Protein AF-A0A0Q7KKT7-F1 (afdb_monomer)

Mean predicted aligned error: 18.61 Å

Radius of gyration: 32.11 Å; Cα contacts (8 Å, |Δi|>4): 43; chains: 1; bounding box: 54×54×92 Å

Secondary structure (DSSP, 8-state):
-----HHHHHHHHHHHHHHH-TTTHHHHHHHHHHHHHHHHHHHHHHHHHHHHHHSS---TT---GGGG-HHHHHHHHHHS----SSSHHHHHHH--TT--EEEEEETTEEEEEEGGGS-TT-HHHHHHHHHHHHHHHTSPPPPP-

Foldseek 3Di:
DPPCDPVNVVVVVVVVCVVCDVVCVVVVVVVVVVVVVVVVVVVVVVQVVCCVVVVDNPPPPPPDVVVPDPVVVVVVVVVDDDDPDDPVVVVVVVDDPPFDWDWDDDPVDTDTDTLVPDDPPPVSVVVVVVVVVVVVVPDDDDDDD

Structure (mmCIF, N/CA/C/O backbone):
data_AF-A0A0Q7KKT7-F1
#
_entry.id   AF-A0A0Q7KKT7-F1
#
loop_
_atom_site.group_PDB
_atom_site.id
_atom_site.type_symbol
_atom_site.label_atom_id
_atom_site.label_alt_id
_atom_site.label_comp_id
_atom_site.label_asym_id
_atom_site.label_entity_id
_atom_site.label_seq_id
_atom_site.pdbx_PDB_ins_code
_atom_site.Cartn_x
_atom_site.Cartn_y
_atom_site.Cartn_z
_atom_site.occupancy
_atom_site.B_iso_or_equiv
_atom_site.auth_seq_id
_atom_site.auth_comp_id
_atom_site.auth_asym_id
_atom_site.auth_atom_id
_atom_site.pdbx_PDB_model_num
ATOM 1 N N . MET A 1 1 ? 18.263 -18.821 4.049 1.00 59.34 1 MET A N 1
ATOM 2 C CA . MET A 1 1 ? 18.715 -17.416 4.141 1.00 59.34 1 MET A CA 1
ATOM 3 C C . MET A 1 1 ? 19.071 -16.946 2.741 1.00 59.34 1 MET A C 1
ATOM 5 O O . MET A 1 1 ? 20.057 -17.423 2.195 1.00 59.34 1 MET A O 1
ATOM 9 N N . PHE A 1 2 ? 18.235 -16.117 2.109 1.00 73.25 2 PHE A N 1
ATOM 10 C CA . PHE A 1 2 ? 18.526 -15.583 0.775 1.00 73.25 2 PHE A CA 1
ATOM 11 C C . PHE A 1 2 ? 19.784 -14.715 0.877 1.00 73.25 2 PHE A C 1
ATOM 13 O O . PHE A 1 2 ? 19.774 -13.708 1.576 1.00 73.25 2 PHE A O 1
ATOM 20 N N . GLY A 1 3 ? 20.881 -15.132 0.239 1.00 82.56 3 GLY A N 1
ATOM 21 C CA . GLY A 1 3 ? 22.167 -14.422 0.228 1.00 82.56 3 GLY A CA 1
ATOM 22 C C . GLY A 1 3 ? 22.125 -13.154 -0.625 1.00 82.56 3 GLY A C 1
ATOM 23 O O . GLY A 1 3 ? 22.963 -12.985 -1.509 1.00 82.56 3 GLY A O 1
ATOM 24 N N . LEU A 1 4 ? 21.110 -12.324 -0.400 1.00 87.19 4 LEU A N 1
ATOM 25 C CA . LEU A 1 4 ? 20.727 -11.139 -1.146 1.00 87.19 4 LEU A CA 1
ATOM 26 C C . LEU A 1 4 ? 21.373 -9.923 -0.471 1.00 87.19 4 LEU A C 1
ATOM 28 O O . LEU A 1 4 ? 20.811 -9.303 0.427 1.00 87.19 4 LEU A O 1
ATOM 32 N N . THR A 1 5 ? 22.612 -9.638 -0.850 1.00 92.50 5 THR A N 1
ATOM 33 C CA . THR A 1 5 ? 23.325 -8.442 -0.394 1.00 92.50 5 THR A CA 1
ATOM 34 C C . THR A 1 5 ? 22.902 -7.233 -1.225 1.00 92.50 5 THR A C 1
ATOM 36 O O . THR A 1 5 ? 22.394 -7.383 -2.339 1.00 92.50 5 THR A O 1
ATOM 39 N N . PHE A 1 6 ? 23.122 -6.023 -0.701 1.00 94.06 6 PHE A N 1
ATOM 40 C CA . PHE A 1 6 ? 22.803 -4.778 -1.411 1.00 94.06 6 PHE A CA 1
ATOM 41 C C . PHE A 1 6 ? 23.426 -4.731 -2.817 1.00 94.06 6 PHE A C 1
ATOM 43 O O . PHE A 1 6 ? 22.753 -4.391 -3.784 1.00 94.06 6 PHE A O 1
ATOM 50 N N . GLU A 1 7 ? 24.679 -5.169 -2.943 1.00 94.75 7 GLU A N 1
ATOM 51 C CA . GLU A 1 7 ? 25.379 -5.294 -4.226 1.00 94.75 7 GLU A CA 1
ATOM 52 C C . GLU A 1 7 ? 24.625 -6.186 -5.225 1.00 94.75 7 GLU A C 1
ATOM 54 O O . GLU A 1 7 ? 24.427 -5.807 -6.378 1.00 94.75 7 GLU A O 1
ATOM 59 N N . LYS A 1 8 ? 24.139 -7.352 -4.784 1.00 94.94 8 LYS A N 1
ATOM 60 C CA . LYS A 1 8 ? 23.388 -8.280 -5.641 1.00 94.94 8 LYS A CA 1
ATOM 61 C C . LYS A 1 8 ? 22.035 -7.709 -6.047 1.00 94.94 8 LYS A C 1
ATOM 63 O O . LYS A 1 8 ? 21.623 -7.895 -7.186 1.00 94.94 8 LYS A O 1
ATOM 68 N N . LEU A 1 9 ? 21.355 -7.005 -5.141 1.00 95.25 9 LEU A N 1
ATOM 69 C CA . LEU A 1 9 ? 20.122 -6.286 -5.464 1.00 95.25 9 LEU A CA 1
ATOM 70 C C . LEU A 1 9 ? 20.353 -5.228 -6.545 1.00 95.25 9 LEU A C 1
ATOM 72 O O . LEU A 1 9 ? 19.581 -5.158 -7.499 1.00 95.25 9 LEU A O 1
ATOM 76 N N . LEU A 1 10 ? 21.425 -4.443 -6.419 1.00 95.06 10 LEU A N 1
ATOM 77 C CA . LEU A 1 10 ? 21.791 -3.437 -7.411 1.00 95.06 10 LEU A CA 1
ATOM 78 C C . LEU A 1 10 ? 22.110 -4.086 -8.765 1.00 95.06 10 LEU A C 1
ATOM 80 O O . LEU A 1 10 ? 21.599 -3.637 -9.790 1.00 95.06 10 LEU A O 1
ATOM 84 N N . LEU A 1 11 ? 22.887 -5.175 -8.769 1.00 95.44 11 LEU A N 1
ATOM 85 C CA . LEU A 1 11 ? 23.200 -5.933 -9.981 1.00 95.44 11 LEU A CA 1
ATOM 86 C C . LEU A 1 11 ? 21.926 -6.445 -10.668 1.00 95.44 11 LEU A C 1
ATOM 88 O O . LEU A 1 11 ? 21.753 -6.260 -11.870 1.00 95.44 11 LEU A O 1
ATOM 92 N N . VAL A 1 12 ? 21.007 -7.040 -9.904 1.00 94.44 12 VAL A N 1
ATOM 93 C CA . VAL A 1 12 ? 19.723 -7.527 -10.427 1.00 94.44 12 VAL A CA 1
ATOM 94 C C . VAL A 1 12 ? 18.880 -6.379 -10.976 1.00 94.44 12 VAL A C 1
ATOM 96 O O . VAL A 1 12 ? 18.304 -6.524 -12.050 1.00 94.44 12 VAL A O 1
ATOM 99 N N . ALA A 1 13 ? 18.831 -5.231 -10.296 1.00 92.75 13 ALA A N 1
ATOM 100 C CA . ALA A 1 13 ? 18.093 -4.062 -10.769 1.00 92.75 13 ALA A CA 1
ATOM 101 C C . ALA A 1 13 ? 18.644 -3.532 -12.104 1.00 92.75 13 ALA A C 1
ATOM 103 O O . ALA A 1 13 ? 17.865 -3.206 -13.000 1.00 92.75 13 ALA A O 1
ATOM 104 N N . ILE A 1 14 ? 19.971 -3.502 -12.268 1.00 94.81 14 ILE A N 1
ATOM 105 C CA . ILE A 1 14 ? 20.617 -3.113 -13.529 1.00 94.81 14 ILE A CA 1
ATOM 106 C C . ILE A 1 14 ? 20.255 -4.104 -14.639 1.00 94.81 14 ILE A C 1
ATOM 108 O O . ILE A 1 14 ? 19.791 -3.688 -15.700 1.00 94.81 14 ILE A O 1
ATOM 112 N N . VAL A 1 15 ? 20.409 -5.409 -14.394 1.00 95.44 15 VAL A N 1
ATOM 113 C CA . VAL A 1 15 ? 20.085 -6.455 -15.380 1.00 95.44 15 VAL A CA 1
ATOM 114 C C . VAL A 1 15 ? 18.609 -6.401 -15.774 1.00 95.44 15 VAL A C 1
ATOM 116 O O . VAL A 1 15 ? 18.289 -6.405 -16.961 1.00 95.44 15 VAL A O 1
ATOM 119 N N . ALA A 1 16 ? 17.709 -6.287 -14.797 1.00 93.44 16 ALA A N 1
ATOM 120 C CA . ALA A 1 16 ? 16.278 -6.146 -15.037 1.00 93.44 16 ALA A CA 1
ATOM 121 C C . ALA A 1 16 ? 15.968 -4.884 -15.854 1.00 93.44 16 ALA A C 1
ATOM 123 O O . ALA A 1 16 ? 15.160 -4.934 -16.778 1.00 93.44 16 ALA A O 1
ATOM 124 N N . GLY A 1 17 ? 16.642 -3.769 -15.562 1.00 93.00 17 GLY A N 1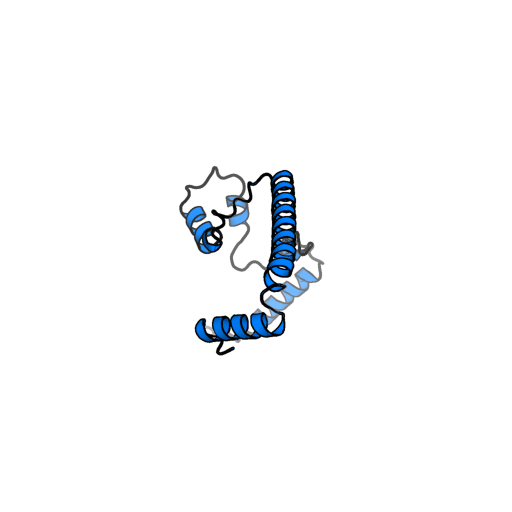
ATOM 125 C CA . GLY A 1 17 ? 16.485 -2.523 -16.303 1.00 93.00 17 GLY A CA 1
ATOM 126 C C . GLY A 1 17 ? 16.957 -2.597 -17.749 1.00 93.00 17 GLY A C 1
ATOM 127 O O . GLY A 1 17 ? 16.311 -2.027 -18.626 1.00 93.00 17 GLY A O 1
ATOM 128 N N . VAL A 1 18 ? 18.031 -3.338 -18.020 1.00 94.69 18 VAL A N 1
ATOM 129 C CA . VAL A 1 18 ? 18.482 -3.609 -19.391 1.00 94.69 18 VAL A CA 1
ATOM 130 C C . VAL A 1 18 ? 17.490 -4.520 -20.118 1.00 94.69 18 VAL A C 1
ATOM 132 O O . VAL A 1 18 ? 17.147 -4.240 -21.263 1.00 94.69 18 VAL A O 1
ATOM 135 N N . LEU A 1 19 ? 16.981 -5.562 -19.452 1.00 94.25 19 LEU A N 1
ATOM 136 C CA . LEU A 1 19 ? 16.061 -6.541 -20.041 1.00 94.25 19 LEU A CA 1
ATOM 137 C C . LEU A 1 19 ? 14.682 -5.943 -20.379 1.00 94.25 19 LEU A C 1
ATOM 139 O O . LEU A 1 19 ? 14.125 -6.221 -21.436 1.00 94.25 19 LEU A O 1
ATOM 143 N N . ILE A 1 20 ? 14.143 -5.106 -19.489 1.00 90.94 20 ILE A N 1
ATOM 144 C CA . ILE A 1 20 ? 12.879 -4.367 -19.674 1.00 90.94 20 ILE A CA 1
ATOM 145 C C . ILE A 1 20 ? 13.069 -3.155 -20.602 1.00 90.94 20 ILE A C 1
ATOM 147 O O . ILE A 1 20 ? 12.138 -2.724 -21.287 1.00 90.94 20 ILE A O 1
ATOM 151 N N . GLY A 1 21 ? 14.282 -2.604 -20.625 1.00 90.75 21 GLY A N 1
ATOM 152 C CA . GLY A 1 21 ? 14.647 -1.378 -21.317 1.00 90.75 21 GLY A CA 1
ATOM 153 C C . GLY A 1 21 ? 14.554 -0.146 -20.397 1.00 90.75 21 GLY A C 1
ATOM 154 O O . GLY A 1 21 ? 13.515 0.090 -19.766 1.00 90.75 21 GLY A O 1
ATOM 155 N N . PRO A 1 22 ? 15.590 0.717 -20.363 1.00 87.38 22 PRO A N 1
ATOM 156 C CA . PRO A 1 22 ? 15.660 1.849 -19.433 1.00 87.38 22 PRO A CA 1
ATOM 157 C C . PRO A 1 22 ? 14.567 2.895 -19.672 1.00 87.38 22 PRO A C 1
ATOM 159 O O . PRO A 1 22 ? 14.192 3.617 -18.756 1.00 87.38 22 PRO A O 1
ATOM 162 N N . GLN A 1 23 ? 14.015 2.955 -20.886 1.00 88.50 23 GLN A N 1
ATOM 163 C CA . GLN A 1 23 ? 12.925 3.873 -21.212 1.00 88.50 23 GLN A CA 1
ATOM 164 C C . GLN A 1 23 ? 11.562 3.422 -20.666 1.00 88.50 23 GLN A C 1
ATOM 166 O O . GLN A 1 23 ? 10.676 4.256 -20.493 1.00 88.50 23 GLN A O 1
ATOM 171 N N . ARG A 1 24 ? 11.370 2.125 -20.375 1.00 89.88 24 ARG A N 1
ATOM 172 C CA . ARG A 1 24 ? 10.085 1.587 -19.886 1.00 89.88 24 ARG A CA 1
ATOM 173 C C . ARG A 1 24 ? 10.016 1.492 -18.363 1.00 89.88 24 ARG A C 1
ATOM 175 O O . ARG A 1 24 ? 8.941 1.668 -17.796 1.00 89.88 24 ARG A O 1
ATOM 182 N N . LEU A 1 25 ? 11.158 1.321 -17.693 1.00 89.62 25 LEU A N 1
ATOM 183 C CA . LEU A 1 25 ? 11.267 1.374 -16.230 1.00 89.62 25 LEU A CA 1
ATOM 184 C C . LEU A 1 25 ? 10.560 2.573 -15.572 1.00 89.62 25 LEU A C 1
ATOM 186 O O . LEU A 1 25 ? 9.789 2.346 -14.638 1.00 89.62 25 LEU A O 1
ATOM 190 N N . PRO A 1 26 ? 10.772 3.833 -16.011 1.00 88.69 26 PRO A N 1
ATOM 191 C CA . PRO A 1 26 ? 10.122 4.969 -15.373 1.00 88.69 26 PRO A CA 1
ATOM 192 C C . PRO A 1 26 ? 8.604 4.889 -15.507 1.00 88.69 26 PRO A C 1
ATOM 194 O O . PRO A 1 26 ? 7.910 5.216 -14.552 1.00 88.69 26 PRO A O 1
ATOM 197 N N . VAL A 1 27 ? 8.069 4.408 -16.632 1.00 91.75 27 VAL A N 1
ATOM 198 C CA . VAL A 1 27 ? 6.617 4.269 -16.829 1.00 91.75 27 VAL A CA 1
ATOM 199 C C . VAL A 1 27 ? 6.017 3.329 -15.777 1.00 91.75 27 VAL A C 1
ATOM 201 O O . VAL A 1 27 ? 5.082 3.713 -15.074 1.00 91.75 27 VAL A O 1
ATOM 204 N N . HIS A 1 28 ? 6.622 2.157 -15.575 1.00 92.19 28 HIS A N 1
ATOM 205 C CA . HIS A 1 28 ? 6.179 1.202 -14.554 1.00 92.19 28 HIS A CA 1
ATOM 206 C C . HIS A 1 28 ? 6.398 1.709 -13.123 1.00 92.19 28 HIS A C 1
ATOM 208 O O . HIS A 1 28 ? 5.560 1.491 -12.247 1.00 92.19 28 HIS A O 1
ATOM 214 N N . ALA A 1 29 ? 7.481 2.448 -12.871 1.00 92.62 29 ALA A N 1
ATOM 215 C CA . ALA A 1 29 ? 7.707 3.086 -11.577 1.00 92.62 29 ALA A CA 1
ATOM 216 C C . ALA A 1 29 ? 6.618 4.124 -11.255 1.00 92.62 29 ALA A C 1
ATOM 218 O O . ALA A 1 29 ? 6.182 4.210 -10.109 1.00 92.62 29 ALA A O 1
ATOM 219 N N . HIS A 1 30 ? 6.123 4.870 -12.249 1.00 95.56 30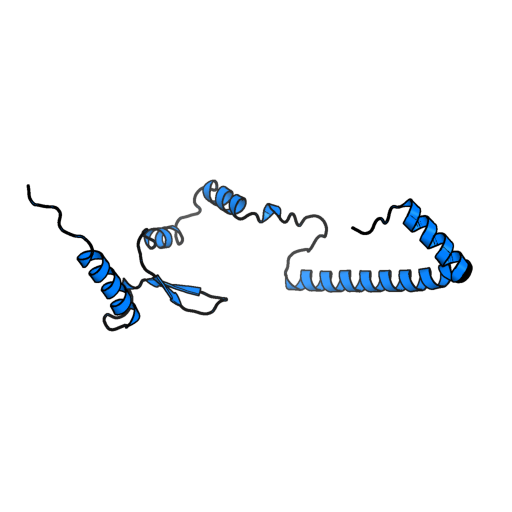 HIS A N 1
ATOM 220 C CA . HIS A 1 30 ? 5.004 5.801 -12.066 1.00 95.56 30 HIS A CA 1
ATOM 221 C C . HIS A 1 30 ? 3.679 5.078 -11.798 1.00 95.56 30 HIS A C 1
ATOM 223 O O . HIS A 1 30 ? 2.859 5.563 -11.019 1.00 95.56 30 HIS A O 1
ATOM 229 N N . GLU A 1 31 ? 3.430 3.931 -12.430 1.00 94.62 31 GLU A N 1
ATOM 230 C CA . GLU A 1 31 ? 2.263 3.085 -12.136 1.00 94.62 31 GLU A CA 1
ATOM 231 C C . GLU A 1 31 ? 2.309 2.562 -10.698 1.00 94.62 31 GLU A C 1
ATOM 233 O O . GLU A 1 31 ? 1.346 2.731 -9.948 1.00 94.62 31 GLU A O 1
ATOM 238 N N . LEU A 1 32 ? 3.460 2.037 -10.273 1.00 95.62 32 LEU A N 1
ATOM 239 C CA . LEU A 1 32 ? 3.672 1.582 -8.903 1.00 95.62 32 LEU A CA 1
ATOM 240 C C . LEU A 1 32 ? 3.565 2.733 -7.896 1.00 95.62 32 LEU A C 1
ATOM 242 O O . LEU A 1 32 ? 2.918 2.588 -6.864 1.00 95.62 32 LEU A O 1
ATOM 246 N N . ALA A 1 33 ? 4.156 3.892 -8.186 1.00 96.31 33 ALA A N 1
ATOM 247 C CA . ALA A 1 33 ? 4.080 5.056 -7.311 1.00 96.31 33 ALA A CA 1
ATOM 248 C C . ALA A 1 33 ? 2.632 5.528 -7.126 1.00 96.31 33 ALA A C 1
ATOM 250 O O . ALA A 1 33 ? 2.225 5.836 -6.004 1.00 96.31 33 ALA A O 1
ATOM 251 N N . ARG A 1 34 ? 1.836 5.532 -8.204 1.00 96.81 34 ARG A N 1
ATOM 252 C CA . ARG A 1 34 ? 0.397 5.824 -8.140 1.00 96.81 34 ARG A CA 1
ATOM 253 C C . ARG A 1 34 ? -0.331 4.805 -7.270 1.00 96.81 34 ARG A C 1
ATOM 255 O O . ARG A 1 34 ? -1.049 5.216 -6.364 1.00 96.81 34 ARG A O 1
ATOM 262 N N . LEU A 1 35 ? -0.073 3.510 -7.460 1.00 97.56 35 LEU A N 1
ATOM 263 C CA . LEU A 1 35 ? -0.642 2.444 -6.631 1.00 97.56 35 LEU A CA 1
ATOM 264 C C . LEU A 1 35 ? -0.299 2.634 -5.147 1.00 97.56 35 LEU A C 1
ATOM 266 O O . LEU A 1 35 ? -1.185 2.605 -4.298 1.00 97.56 35 LEU A O 1
ATOM 270 N N . VAL A 1 36 ? 0.973 2.877 -4.827 1.00 97.50 36 VAL A N 1
ATOM 271 C CA . VAL A 1 36 ? 1.438 3.098 -3.451 1.00 97.50 36 VAL A CA 1
ATOM 272 C C . VAL A 1 36 ? 0.790 4.345 -2.850 1.00 97.50 36 VAL A C 1
ATOM 274 O O . VAL A 1 36 ? 0.415 4.329 -1.678 1.00 97.50 36 VAL A O 1
ATOM 277 N N . ARG A 1 37 ? 0.606 5.417 -3.633 1.00 96.94 37 ARG A N 1
ATOM 278 C CA . ARG A 1 37 ? -0.094 6.631 -3.191 1.00 96.94 37 ARG A CA 1
ATOM 279 C C . ARG A 1 37 ? -1.562 6.345 -2.872 1.00 96.94 37 ARG A C 1
ATOM 281 O O . ARG A 1 37 ? -2.033 6.767 -1.820 1.00 96.94 37 ARG A O 1
ATOM 288 N N . SER A 1 38 ? -2.254 5.616 -3.744 1.00 96.44 38 SER A N 1
ATOM 289 C CA . SER A 1 38 ? -3.648 5.210 -3.545 1.00 96.44 38 SER A CA 1
ATOM 290 C C . SER A 1 38 ? -3.793 4.279 -2.344 1.00 96.44 38 SER A C 1
ATOM 292 O O . SER A 1 38 ? -4.671 4.463 -1.510 1.00 96.44 38 SER A O 1
ATOM 294 N N . PHE A 1 39 ? -2.890 3.314 -2.189 1.00 97.69 39 PHE A N 1
ATOM 295 C CA . PHE A 1 39 ? -2.875 2.432 -1.028 1.00 97.69 39 PHE A CA 1
ATOM 296 C C . PHE A 1 39 ? -2.622 3.213 0.265 1.00 97.69 39 PHE A C 1
ATOM 298 O O . PHE A 1 39 ? -3.320 3.019 1.256 1.00 97.69 39 PHE A O 1
ATOM 305 N N . ARG A 1 40 ? -1.682 4.168 0.245 1.00 95.75 40 ARG A N 1
ATOM 306 C CA . ARG A 1 40 ? -1.449 5.085 1.365 1.00 95.75 40 ARG A CA 1
ATOM 307 C C . ARG A 1 40 ? -2.713 5.864 1.717 1.00 95.75 40 ARG A C 1
ATOM 309 O O . ARG A 1 40 ? -3.051 5.909 2.892 1.00 95.75 40 ARG A O 1
ATOM 316 N N . SER A 1 41 ? -3.406 6.457 0.742 1.00 95.50 41 SER A N 1
ATOM 317 C CA . SER A 1 41 ? -4.634 7.208 1.031 1.00 95.50 41 SER A CA 1
ATOM 318 C C . SER A 1 41 ? -5.721 6.310 1.611 1.00 95.50 41 SER A C 1
ATOM 320 O O . SER A 1 41 ? -6.361 6.706 2.575 1.00 95.50 41 SER A O 1
ATOM 322 N N . LEU A 1 42 ? -5.875 5.083 1.097 1.00 95.81 42 LEU A N 1
ATOM 323 C CA . LEU A 1 42 ? -6.819 4.104 1.644 1.00 95.81 42 LEU A CA 1
ATOM 324 C C . LEU A 1 42 ? -6.502 3.764 3.105 1.00 95.81 42 LEU A C 1
ATOM 326 O O . LEU A 1 42 ? -7.411 3.732 3.930 1.00 95.81 42 LEU A O 1
ATOM 330 N N . LEU A 1 43 ? -5.223 3.562 3.439 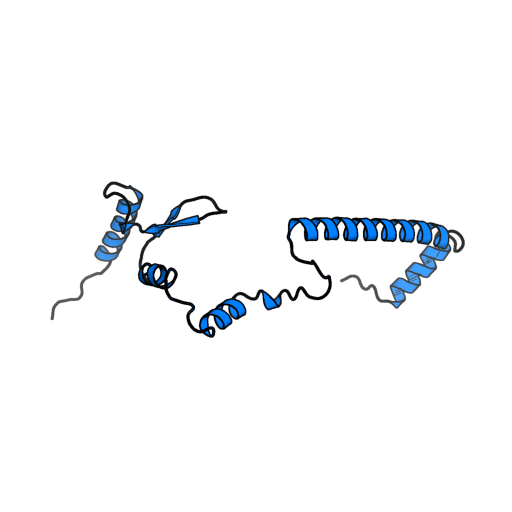1.00 94.81 43 LEU A N 1
ATOM 331 C CA . LEU A 1 43 ? -4.796 3.319 4.818 1.00 94.81 43 LEU A CA 1
ATOM 332 C C . LEU A 1 43 ? -5.079 4.513 5.735 1.00 94.81 43 LEU A C 1
ATOM 334 O O . LEU A 1 43 ? -5.563 4.306 6.843 1.00 94.81 43 LEU A O 1
ATOM 338 N N . GLU A 1 44 ? -4.800 5.745 5.298 1.00 92.44 44 GLU A N 1
ATOM 339 C CA . GLU A 1 44 ? -5.096 6.931 6.114 1.00 92.44 44 GLU A CA 1
ATOM 340 C C . GLU A 1 44 ? -6.612 7.139 6.281 1.00 92.44 44 GLU A C 1
ATOM 342 O O . GLU A 1 44 ? -7.057 7.489 7.368 1.00 92.44 44 GLU A O 1
ATOM 347 N N . THR A 1 45 ? -7.433 6.853 5.261 1.00 91.62 45 THR A N 1
ATOM 348 C CA . THR A 1 45 ? -8.902 6.897 5.378 1.00 91.62 45 THR A CA 1
ATOM 349 C C . THR A 1 45 ? -9.435 5.825 6.330 1.00 91.62 45 THR A C 1
ATOM 351 O O . THR A 1 45 ? -10.265 6.124 7.186 1.00 91.62 45 THR A O 1
ATOM 354 N N . ALA A 1 46 ? -8.952 4.585 6.213 1.00 90.62 46 ALA A N 1
ATOM 355 C CA . ALA A 1 46 ? -9.338 3.493 7.105 1.00 90.62 46 ALA A CA 1
ATOM 356 C C . ALA A 1 46 ? -8.949 3.794 8.559 1.00 90.62 46 ALA A C 1
ATOM 358 O O . ALA A 1 46 ? -9.743 3.586 9.473 1.00 90.62 46 ALA A O 1
ATOM 359 N N . ARG A 1 47 ? -7.751 4.352 8.762 1.00 84.50 47 ARG A N 1
ATOM 360 C CA . ARG A 1 47 ? -7.276 4.819 10.063 1.00 84.50 47 ARG A CA 1
ATOM 361 C C . ARG A 1 47 ? -8.148 5.940 10.615 1.00 84.50 47 ARG A C 1
ATOM 363 O O . ARG A 1 47 ? -8.615 5.816 11.737 1.00 84.50 47 ARG A O 1
ATOM 370 N N . ALA A 1 48 ? -8.432 6.974 9.823 1.00 86.88 48 ALA A N 1
ATOM 371 C CA . ALA A 1 48 ? -9.310 8.064 10.239 1.00 86.88 48 ALA A CA 1
ATOM 372 C C . ALA A 1 48 ? -10.689 7.537 10.662 1.00 86.88 48 ALA A C 1
ATOM 374 O O . ALA A 1 48 ? -11.225 7.972 11.677 1.00 86.88 48 ALA A O 1
ATOM 375 N N . ARG A 1 49 ? -11.249 6.556 9.941 1.00 85.25 49 ARG A N 1
ATOM 376 C CA . ARG A 1 49 ? -12.519 5.928 10.323 1.00 85.25 49 ARG A CA 1
ATOM 377 C C . ARG A 1 49 ? -12.418 5.155 11.641 1.00 85.25 49 ARG A C 1
ATOM 379 O O . ARG A 1 49 ? -13.293 5.303 12.487 1.00 85.25 49 ARG A O 1
ATOM 386 N N . ALA A 1 50 ? -11.356 4.375 11.827 1.00 83.75 50 ALA A N 1
ATOM 387 C CA . ALA A 1 50 ? -11.115 3.642 13.067 1.00 83.75 50 ALA A CA 1
ATOM 388 C C . ALA A 1 50 ? -10.922 4.578 14.274 1.00 83.75 50 ALA A C 1
ATOM 390 O O . ALA A 1 50 ? -11.414 4.274 15.356 1.00 83.75 50 ALA A O 1
ATOM 391 N N . GLU A 1 51 ? -10.266 5.727 14.083 1.00 83.19 51 GLU A N 1
ATOM 392 C CA . GLU A 1 51 ? -10.106 6.771 15.105 1.00 83.19 51 GLU A CA 1
ATOM 393 C C . GLU A 1 51 ? -11.452 7.401 15.494 1.00 83.19 51 GLU A C 1
ATOM 395 O O . GLU A 1 51 ? -11.715 7.586 16.680 1.00 83.19 51 GLU A O 1
ATOM 400 N N . HIS A 1 52 ? -12.337 7.664 14.522 1.00 80.38 52 HIS A N 1
ATOM 401 C CA . HIS A 1 52 ? -13.683 8.189 14.796 1.00 80.38 52 HIS A CA 1
ATOM 402 C C . HIS A 1 52 ? -14.540 7.208 15.605 1.00 80.38 52 HIS A C 1
ATOM 404 O O . HIS A 1 52 ? -15.243 7.631 16.518 1.00 80.38 52 HIS A O 1
ATOM 410 N N . ASP A 1 53 ? -14.479 5.914 15.280 1.00 76.62 53 ASP A N 1
ATOM 411 C CA . ASP A 1 53 ? -15.303 4.896 15.942 1.00 76.62 53 ASP A CA 1
ATOM 412 C C . ASP A 1 53 ? -14.703 4.434 17.289 1.00 76.62 53 ASP A C 1
ATOM 414 O O . ASP A 1 53 ? -15.443 4.018 18.177 1.00 76.62 53 ASP A O 1
ATOM 418 N N . SER A 1 54 ? -13.379 4.533 17.473 1.00 67.75 54 SER A N 1
ATOM 419 C CA . SER A 1 54 ? -12.690 4.117 18.711 1.00 67.75 54 SER A CA 1
ATOM 420 C C . SER A 1 54 ? -12.439 5.267 19.696 1.00 67.75 54 SER A C 1
ATOM 422 O O . SER A 1 54 ? -12.083 5.010 20.843 1.00 67.75 54 SER A O 1
ATOM 424 N N . GLY A 1 55 ? -12.573 6.531 19.272 1.00 62.88 55 GLY A N 1
ATOM 425 C CA . GLY A 1 55 ? -12.340 7.718 20.109 1.00 62.88 55 GLY A CA 1
ATOM 426 C C . GLY A 1 55 ? -10.877 7.956 20.519 1.00 62.88 55 GLY A C 1
ATOM 427 O O . GLY A 1 55 ? -10.594 8.899 21.253 1.00 62.88 55 GLY A O 1
ATOM 428 N N . VAL A 1 56 ? -9.944 7.124 20.048 1.00 61.81 56 VAL A N 1
ATOM 429 C CA . VAL A 1 56 ? -8.505 7.199 20.331 1.00 61.81 56 VAL A CA 1
ATOM 430 C C . VAL A 1 56 ? -7.774 7.532 19.036 1.00 61.81 56 VAL A C 1
ATOM 432 O O . VAL A 1 56 ? -7.927 6.823 18.041 1.00 61.81 56 VAL A O 1
ATOM 435 N N . SER A 1 57 ? -6.962 8.593 19.038 1.00 59.47 57 SER A N 1
ATOM 436 C CA . SER A 1 57 ? -6.104 8.934 17.900 1.00 59.47 57 SER A CA 1
ATOM 437 C C . SER A 1 57 ? -5.027 7.864 17.740 1.00 59.47 57 SER A C 1
ATOM 439 O O . SER A 1 57 ? -4.131 7.734 18.574 1.00 59.47 57 SER A O 1
ATOM 441 N N . LEU A 1 58 ? -5.088 7.092 16.659 1.00 60.12 58 LEU A N 1
ATOM 442 C CA . LEU A 1 58 ? -4.145 6.032 16.331 1.00 60.12 58 LEU A CA 1
ATOM 443 C C . LEU A 1 58 ? -2.863 6.660 15.776 1.00 60.12 58 LEU A C 1
ATOM 445 O O . LEU A 1 58 ? -2.481 6.367 14.651 1.00 60.12 58 LEU A O 1
ATOM 449 N N . GLN A 1 59 ? -2.194 7.564 16.499 1.00 62.16 59 GLN A N 1
ATOM 450 C CA . GLN A 1 59 ? -0.914 8.147 16.078 1.00 62.16 59 GLN A CA 1
ATOM 451 C C . GLN A 1 59 ? 0.088 7.014 15.773 1.00 62.16 59 GLN A C 1
ATOM 453 O O . GLN A 1 59 ? 0.314 6.139 16.602 1.00 62.16 59 GLN A O 1
ATOM 458 N N . ARG A 1 60 ? 0.707 7.008 14.581 1.00 56.06 60 ARG A N 1
ATOM 459 C CA . ARG A 1 60 ? 1.680 5.976 14.151 1.00 56.06 60 ARG A CA 1
ATOM 460 C C . ARG A 1 60 ? 2.920 5.881 15.066 1.00 56.06 60 ARG A C 1
ATOM 462 O O . ARG A 1 60 ? 3.690 4.940 14.911 1.00 56.06 60 ARG A O 1
ATOM 469 N N . SER A 1 61 ? 3.130 6.839 15.972 1.00 57.72 61 SER A N 1
ATOM 470 C CA . SER A 1 61 ? 4.382 7.008 16.714 1.00 57.72 61 SER A CA 1
ATOM 471 C C . SER A 1 61 ? 4.343 6.726 18.220 1.00 57.72 61 SER A C 1
ATOM 473 O O . SER A 1 61 ? 5.407 6.824 18.806 1.00 57.72 61 SER A O 1
ATOM 475 N N . ASP A 1 62 ? 3.213 6.352 18.837 1.00 57.28 62 ASP A N 1
ATOM 476 C CA . ASP A 1 62 ? 3.143 6.188 20.312 1.00 57.28 62 ASP A CA 1
ATOM 477 C C . ASP A 1 62 ? 2.555 4.852 20.797 1.00 57.28 62 ASP A C 1
ATOM 479 O O . ASP A 1 62 ? 2.159 4.709 21.950 1.00 57.28 62 ASP A O 1
ATOM 483 N N . TRP A 1 63 ? 2.520 3.828 19.944 1.00 63.84 63 TRP A N 1
ATOM 484 C CA . TRP A 1 63 ? 2.138 2.484 20.388 1.00 63.84 63 TRP A CA 1
ATOM 485 C C . TRP A 1 63 ? 3.375 1.689 20.788 1.00 63.84 63 TRP A C 1
ATOM 487 O O . TRP A 1 63 ? 3.887 0.882 20.011 1.00 63.84 63 TRP A O 1
ATOM 497 N N . ASP A 1 64 ? 3.868 1.920 22.001 1.00 62.91 64 ASP A N 1
ATOM 498 C CA . ASP A 1 64 ? 4.850 1.022 22.594 1.00 62.91 64 ASP A CA 1
ATOM 499 C C . ASP A 1 64 ? 4.128 -0.222 23.131 1.00 62.91 64 ASP A C 1
ATOM 501 O O . ASP A 1 64 ? 3.462 -0.190 24.163 1.00 62.91 64 ASP A O 1
ATOM 505 N N . LEU A 1 65 ? 4.257 -1.344 22.416 1.00 61.19 65 LEU A N 1
ATOM 506 C CA . LEU A 1 65 ? 3.719 -2.647 22.832 1.00 61.19 65 LEU A CA 1
ATOM 507 C C . LEU A 1 65 ? 4.186 -3.041 24.240 1.00 61.19 65 LEU A C 1
ATOM 509 O O . LEU A 1 65 ? 3.491 -3.786 24.929 1.00 61.19 65 LEU A O 1
ATOM 513 N N . THR A 1 66 ? 5.347 -2.544 24.675 1.00 68.81 66 THR A N 1
ATOM 514 C CA . THR A 1 66 ? 5.889 -2.849 26.000 1.00 68.81 66 THR A CA 1
ATOM 515 C C . THR A 1 66 ? 5.217 -2.061 27.123 1.00 68.81 66 THR A C 1
ATOM 517 O O . THR A 1 66 ? 5.194 -2.547 28.253 1.00 68.81 66 THR A O 1
ATOM 520 N N . GLN A 1 67 ? 4.559 -0.930 26.826 1.00 66.69 67 GLN A N 1
ATOM 521 C CA . GLN A 1 67 ? 3.689 -0.247 27.797 1.00 66.69 67 GLN A CA 1
ATOM 522 C C . GLN A 1 67 ? 2.457 -1.083 28.172 1.00 66.69 67 GLN A C 1
ATOM 524 O O . GLN A 1 67 ? 1.818 -0.818 29.184 1.00 66.69 67 GLN A O 1
ATOM 529 N N . TYR A 1 68 ? 2.153 -2.130 27.400 1.00 66.75 68 TYR A N 1
ATOM 530 C CA . TYR A 1 68 ? 1.113 -3.108 27.704 1.00 66.75 68 TYR A CA 1
ATOM 531 C C . TYR A 1 68 ? 1.664 -4.418 28.307 1.00 66.75 68 TYR A C 1
ATOM 533 O O . TYR A 1 68 ? 0.992 -5.448 28.243 1.00 66.75 68 TYR A O 1
ATOM 541 N N . ASP A 1 69 ? 2.869 -4.420 28.901 1.00 79.00 69 ASP A N 1
ATOM 542 C CA . ASP A 1 69 ? 3.359 -5.578 29.665 1.00 79.00 69 ASP A CA 1
ATOM 543 C C . ASP A 1 69 ? 2.486 -5.780 30.925 1.00 79.00 69 ASP A C 1
ATOM 545 O O . ASP A 1 69 ? 2.448 -4.901 31.797 1.00 79.00 69 ASP A O 1
ATOM 549 N N . PRO A 1 70 ? 1.822 -6.945 31.086 1.00 76.38 70 PRO A N 1
ATOM 550 C CA . PRO A 1 70 ? 1.015 -7.252 32.265 1.00 76.38 70 PRO A CA 1
ATOM 551 C C . PRO A 1 70 ? 1.751 -7.030 33.589 1.00 76.38 70 PRO A C 1
ATOM 553 O O . PRO A 1 70 ? 1.142 -6.644 34.585 1.00 76.38 70 PRO A O 1
ATOM 556 N N . ARG A 1 71 ? 3.071 -7.256 33.619 1.00 82.19 71 ARG A N 1
ATOM 557 C CA . ARG A 1 71 ? 3.883 -7.069 34.828 1.00 82.19 71 ARG A CA 1
ATOM 558 C C . ARG A 1 71 ? 3.969 -5.604 35.232 1.00 82.19 71 ARG A C 1
ATOM 560 O O . ARG A 1 71 ? 3.964 -5.313 36.426 1.00 82.19 71 ARG A O 1
ATOM 567 N N . HIS A 1 72 ? 4.048 -4.699 34.256 1.00 78.44 72 HIS A N 1
ATOM 568 C CA . HIS A 1 72 ? 4.094 -3.263 34.506 1.00 78.44 72 HIS A CA 1
ATOM 569 C C . HIS A 1 72 ? 2.772 -2.774 35.094 1.00 78.44 72 HIS A C 1
ATOM 571 O O . HIS A 1 72 ? 2.776 -2.154 36.153 1.00 78.44 72 HIS A O 1
ATOM 577 N N . ILE A 1 73 ? 1.659 -3.167 34.467 1.00 77.25 73 ILE A N 1
ATOM 578 C CA . ILE A 1 73 ? 0.293 -2.803 34.871 1.00 77.25 73 ILE A CA 1
ATOM 579 C C . ILE A 1 73 ? 0.011 -3.259 36.309 1.00 77.25 73 ILE A C 1
ATOM 581 O O . ILE A 1 73 ? -0.509 -2.502 37.124 1.00 77.25 73 ILE A O 1
ATOM 585 N N . VAL A 1 74 ? 0.393 -4.494 36.651 1.00 82.06 74 VAL A N 1
ATOM 586 C CA . VAL A 1 74 ? 0.218 -5.023 38.012 1.00 82.06 74 VAL A CA 1
ATOM 587 C C . VAL A 1 74 ? 1.120 -4.29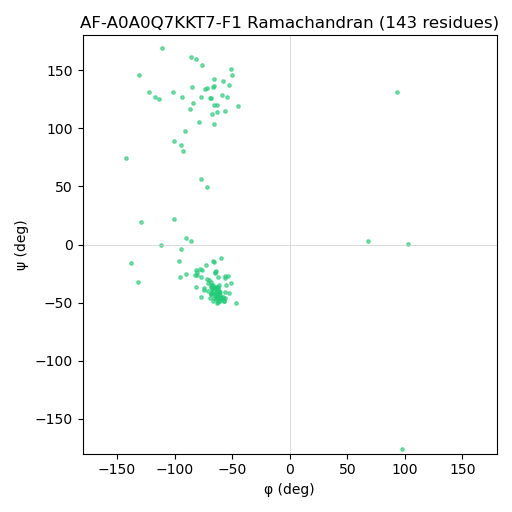7 39.012 1.00 82.06 74 VAL A C 1
ATOM 589 O O . VAL A 1 74 ? 0.676 -3.986 40.113 1.00 82.06 74 VAL A O 1
ATOM 592 N N . ARG A 1 75 ? 2.375 -3.999 38.652 1.00 82.69 75 ARG A N 1
ATOM 593 C CA . ARG A 1 75 ? 3.301 -3.264 39.526 1.00 82.69 75 ARG A CA 1
ATOM 594 C C . ARG A 1 75 ? 2.808 -1.848 39.814 1.00 82.69 75 ARG A C 1
ATOM 596 O O . ARG A 1 75 ? 2.864 -1.440 40.968 1.00 82.69 75 ARG A O 1
ATOM 603 N N . GLU A 1 76 ? 2.319 -1.135 38.801 1.00 79.25 76 GLU A N 1
ATOM 604 C CA . GLU A 1 76 ? 1.695 0.180 38.979 1.00 79.25 76 GLU A CA 1
ATOM 605 C C . GLU A 1 76 ? 0.464 0.082 39.878 1.00 79.25 76 GLU A C 1
ATOM 607 O O . GLU A 1 76 ? 0.378 0.817 40.853 1.00 79.25 76 GLU A O 1
ATOM 612 N N . ALA A 1 77 ? -0.421 -0.893 39.650 1.00 81.00 77 ALA A N 1
ATOM 613 C CA . ALA A 1 77 ? -1.600 -1.098 40.495 1.00 81.00 77 ALA A CA 1
ATOM 614 C C . ALA A 1 77 ? -1.268 -1.443 41.963 1.00 81.00 77 ALA A C 1
ATOM 616 O O . ALA A 1 77 ? -2.069 -1.170 42.852 1.00 81.00 77 ALA A O 1
ATOM 617 N N . LEU A 1 78 ? -0.111 -2.060 42.233 1.00 78.25 78 LEU A N 1
ATOM 618 C CA . LEU A 1 78 ? 0.367 -2.330 43.596 1.00 78.25 78 LEU A CA 1
ATOM 619 C C . LEU A 1 78 ? 1.018 -1.105 44.260 1.00 78.25 78 LEU A C 1
ATOM 621 O O . LEU A 1 78 ? 1.086 -1.050 45.487 1.00 78.25 78 LEU A O 1
ATOM 625 N N . GLN A 1 79 ? 1.557 -0.179 43.465 1.00 82.50 79 GLN A N 1
ATOM 626 C CA . GLN A 1 79 ? 2.223 1.040 43.934 1.00 82.50 79 GLN A CA 1
ATOM 627 C C . GLN A 1 79 ? 1.251 2.215 44.088 1.00 82.50 79 GLN A C 1
ATOM 629 O O . GLN A 1 79 ? 1.514 3.109 44.892 1.00 82.50 79 GLN A O 1
ATOM 634 N N . ASP A 1 80 ? 0.143 2.205 43.346 1.00 77.94 80 ASP A N 1
ATOM 635 C CA . ASP A 1 80 ? -0.920 3.197 43.451 1.00 77.94 80 ASP A CA 1
ATOM 636 C C . ASP A 1 80 ? -1.641 3.037 44.808 1.00 77.94 80 ASP A C 1
ATOM 638 O O . ASP A 1 80 ? -2.047 1.924 45.170 1.00 77.94 80 ASP A O 1
ATOM 642 N N . PRO A 1 81 ? -1.771 4.103 45.624 1.00 68.44 81 PRO A N 1
ATOM 643 C CA . PRO A 1 81 ? -2.492 4.025 46.885 1.00 68.44 81 PRO A CA 1
ATOM 644 C C . PRO A 1 81 ? -3.933 3.575 46.624 1.00 68.44 81 PRO A C 1
ATOM 646 O O . PRO A 1 81 ? -4.544 4.008 45.648 1.00 68.44 81 PRO A O 1
ATOM 649 N N . PRO A 1 82 ? -4.501 2.713 47.486 1.00 63.69 82 PRO A N 1
ATOM 650 C CA . PRO A 1 82 ? -5.805 2.127 47.233 1.00 63.69 82 PRO A CA 1
ATOM 651 C C . PRO A 1 82 ? -6.838 3.234 47.022 1.00 63.69 82 PRO A C 1
ATOM 653 O O . PRO A 1 82 ? -7.150 3.987 47.949 1.00 63.69 82 PRO A O 1
ATOM 656 N N . ALA A 1 83 ? -7.379 3.300 45.802 1.00 64.19 83 ALA A N 1
ATOM 657 C CA . ALA A 1 83 ? -8.582 4.060 45.508 1.00 64.19 83 ALA A CA 1
ATOM 658 C C . ALA A 1 83 ? -9.685 3.670 46.515 1.00 64.19 83 ALA A C 1
ATOM 660 O O . ALA A 1 83 ? -9.671 2.537 47.018 1.00 64.19 83 ALA A O 1
ATOM 661 N N . PRO A 1 84 ? -10.622 4.582 46.838 1.00 57.81 84 PRO A N 1
ATOM 662 C CA . PRO A 1 84 ? -11.638 4.361 47.861 1.00 57.81 84 PRO A CA 1
ATOM 663 C C . PRO A 1 84 ? -12.274 2.971 47.741 1.00 57.81 84 PRO A C 1
ATOM 665 O O . PRO A 1 84 ? -12.791 2.570 46.696 1.00 57.81 84 PRO A O 1
ATOM 668 N N . ARG A 1 85 ? -12.113 2.195 48.814 1.00 57.25 85 ARG A N 1
ATOM 669 C CA . ARG A 1 85 ? -12.502 0.791 48.922 1.00 57.25 85 ARG A CA 1
ATOM 670 C C . ARG A 1 85 ? -14.016 0.663 48.852 1.00 57.25 85 ARG A C 1
ATOM 672 O O . ARG A 1 85 ? -14.631 0.843 49.886 1.00 57.25 85 ARG A O 1
ATOM 679 N N . ASP A 1 86 ? -14.578 0.239 47.723 1.00 56.84 86 ASP A N 1
ATOM 680 C CA . ASP A 1 86 ? -15.989 -0.192 47.733 1.00 56.84 86 ASP A CA 1
ATOM 681 C C . ASP A 1 86 ? -16.300 -1.463 46.919 1.00 56.84 86 ASP A C 1
ATOM 683 O O . ASP A 1 86 ? -17.321 -2.091 47.165 1.00 56.84 86 ASP A O 1
ATOM 6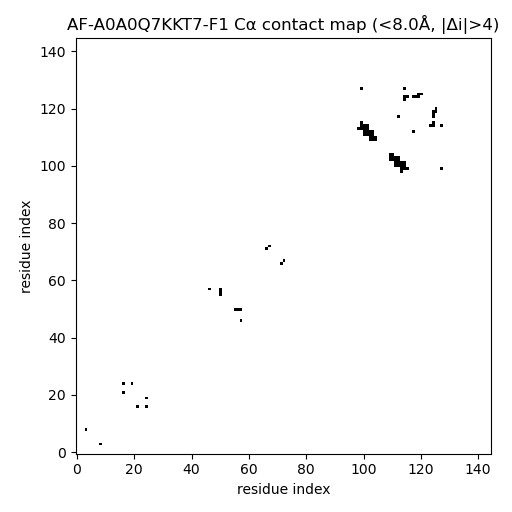87 N N . VAL A 1 87 ? -15.434 -1.936 46.005 1.00 57.31 87 VAL A N 1
ATOM 688 C CA . VAL A 1 87 ? -15.765 -3.138 45.188 1.00 57.31 87 VAL A CA 1
ATOM 689 C C . VAL A 1 87 ? -14.681 -4.215 45.116 1.00 57.31 87 VAL A C 1
ATOM 691 O O . VAL A 1 87 ? -14.995 -5.403 45.055 1.00 57.31 87 VAL A O 1
ATOM 694 N N . VAL A 1 88 ? -13.399 -3.842 45.159 1.00 57.25 88 VAL A N 1
ATOM 695 C CA . VAL A 1 88 ? -12.289 -4.796 44.955 1.00 57.25 88 VAL A CA 1
ATOM 696 C C . VAL A 1 88 ? -11.967 -5.584 46.231 1.00 57.25 88 VAL A C 1
ATOM 698 O O . VAL A 1 88 ? -11.686 -6.780 46.171 1.00 57.25 88 VAL A O 1
ATOM 701 N N . GLY A 1 89 ? -12.069 -4.947 47.403 1.00 57.59 89 GLY A N 1
ATOM 702 C CA . GLY A 1 89 ? -11.789 -5.591 48.692 1.00 57.59 89 GLY A CA 1
ATOM 703 C C . GLY A 1 89 ? -12.749 -6.739 49.010 1.00 57.59 89 GLY A C 1
ATOM 704 O O . GLY A 1 89 ? -12.324 -7.787 49.489 1.00 57.59 89 GLY A O 1
ATOM 705 N N . GLU A 1 90 ? -14.028 -6.584 48.666 1.00 56.38 90 GLU A N 1
ATOM 706 C CA . GLU A 1 90 ? -15.050 -7.606 48.906 1.00 56.38 90 GLU A CA 1
ATOM 707 C C . GLU A 1 90 ? -14.879 -8.828 47.988 1.00 56.38 90 GLU A C 1
ATOM 709 O O . GLU A 1 90 ? -15.099 -9.967 48.401 1.00 56.38 90 GLU A O 1
ATOM 714 N N . GLN A 1 91 ? -14.394 -8.615 46.759 1.00 57.53 91 GLN A N 1
ATOM 715 C CA . GLN A 1 91 ? -14.036 -9.695 45.836 1.00 57.53 91 GLN A CA 1
ATOM 716 C C . GLN A 1 91 ? -12.766 -10.432 46.276 1.00 57.53 91 GLN A C 1
ATOM 718 O O . GLN A 1 91 ? -12.724 -11.660 46.203 1.00 57.53 91 GLN A O 1
ATOM 723 N N . ALA A 1 92 ? -11.758 -9.711 46.776 1.00 58.47 92 ALA A N 1
ATOM 724 C CA . ALA A 1 92 ? -10.519 -10.301 47.286 1.00 58.47 92 ALA A CA 1
ATOM 725 C C . ALA A 1 92 ? -10.756 -11.158 48.544 1.00 58.47 92 ALA A C 1
ATOM 727 O O . ALA A 1 92 ? -10.192 -12.242 48.666 1.00 58.47 92 ALA A O 1
ATOM 728 N N . LEU A 1 93 ? -11.662 -10.737 49.433 1.00 59.31 93 LEU A N 1
ATOM 729 C CA . LEU A 1 93 ? -12.126 -11.542 50.574 1.00 59.31 93 LEU A CA 1
ATOM 730 C C . LEU A 1 93 ? -12.879 -12.816 50.153 1.00 59.31 93 LEU A C 1
ATOM 732 O O . LEU A 1 93 ? -12.946 -13.780 50.921 1.00 59.31 93 LEU A O 1
ATOM 736 N N . ARG A 1 94 ? -13.438 -12.829 48.938 1.00 60.22 94 ARG A N 1
ATOM 737 C CA . ARG A 1 94 ? -14.198 -13.954 48.382 1.00 60.22 94 ARG A CA 1
ATOM 738 C C . ARG A 1 94 ? -13.322 -15.049 47.787 1.00 60.22 94 ARG A C 1
ATOM 740 O O . ARG A 1 94 ? -13.804 -16.166 47.666 1.00 60.22 94 ARG A O 1
ATOM 747 N N . VAL A 1 95 ? -12.078 -14.746 47.413 1.00 58.47 95 VAL A N 1
ATOM 748 C CA . VAL A 1 95 ? -11.148 -15.705 46.800 1.00 58.47 95 VAL A CA 1
ATOM 749 C C . VAL A 1 95 ? -10.178 -16.196 47.868 1.00 58.47 95 VAL A C 1
ATOM 751 O O . VAL A 1 95 ? -9.112 -15.621 48.076 1.00 58.47 95 VAL A O 1
ATOM 754 N N . ARG A 1 96 ? -10.547 -17.273 48.570 1.00 62.84 96 ARG A N 1
ATOM 755 C CA . ARG A 1 96 ? -9.609 -17.961 49.470 1.00 62.84 96 ARG A CA 1
ATOM 756 C C . ARG A 1 96 ? -8.767 -18.960 48.666 1.00 62.84 96 ARG A C 1
ATOM 758 O O . ARG A 1 96 ? -9.332 -19.686 47.842 1.00 62.84 96 ARG A O 1
ATOM 765 N N . PRO A 1 97 ? -7.440 -19.037 48.882 1.00 58.66 97 PRO A N 1
ATOM 766 C CA . PRO A 1 97 ? -6.626 -20.079 48.264 1.00 58.66 97 PRO A CA 1
ATOM 767 C C . PRO A 1 97 ? -7.156 -21.456 48.698 1.00 58.66 97 PRO A C 1
ATOM 769 O O . PRO A 1 97 ? -7.374 -21.684 49.885 1.00 58.66 97 PRO A O 1
ATOM 772 N N . GLY A 1 98 ? -7.416 -22.340 47.730 1.00 67.62 98 GLY A N 1
ATOM 773 C CA . GLY A 1 98 ? -8.003 -23.670 47.959 1.00 67.62 98 GLY A CA 1
ATOM 774 C C . GLY A 1 98 ? -9.495 -23.811 47.629 1.00 67.62 98 GLY A C 1
ATOM 775 O O . GLY A 1 98 ? -10.034 -24.898 47.780 1.00 67.62 98 GLY A O 1
ATOM 776 N N . GLN A 1 99 ? -10.176 -22.761 47.157 1.00 71.69 99 GLN A N 1
ATOM 777 C CA . GLN A 1 99 ? -11.590 -22.855 46.771 1.00 71.69 99 GLN A CA 1
ATOM 778 C C . GLN A 1 99 ? -11.797 -23.369 45.339 1.00 71.69 99 GLN A C 1
ATOM 780 O O . GLN A 1 99 ? -11.370 -22.748 44.355 1.00 71.69 99 GLN A O 1
ATOM 785 N N . THR A 1 100 ? -12.537 -24.471 45.217 1.00 77.44 100 THR A N 1
ATOM 786 C CA . THR A 1 100 ? -12.923 -25.048 43.927 1.00 77.44 100 THR A CA 1
ATOM 787 C C . THR A 1 100 ? -14.069 -24.243 43.311 1.00 77.44 100 THR A C 1
ATOM 789 O O . THR A 1 100 ? -15.104 -23.990 43.933 1.00 77.44 100 THR A O 1
ATOM 792 N N . HIS A 1 101 ? -13.883 -23.811 42.067 1.00 82.81 101 HIS A N 1
ATOM 793 C CA . HIS A 1 101 ? -14.840 -22.984 41.338 1.00 82.81 101 HIS A CA 1
ATOM 794 C C . HIS A 1 101 ? -15.095 -23.555 39.947 1.00 82.81 101 HIS A C 1
ATOM 796 O O . HIS A 1 101 ? -14.193 -24.079 39.297 1.00 82.81 101 HIS A O 1
ATOM 802 N N . VAL A 1 102 ? -16.329 -23.411 39.473 1.00 81.38 102 VAL A N 1
ATOM 803 C CA . VAL A 1 102 ? -16.717 -23.745 38.101 1.00 81.38 102 VAL A CA 1
ATOM 804 C C . VAL A 1 102 ? -16.804 -22.456 37.297 1.00 81.38 102 VAL A C 1
ATOM 806 O O . VAL A 1 102 ? -17.427 -21.476 37.719 1.00 81.38 102 VAL A O 1
ATOM 809 N N . VAL A 1 103 ? -16.171 -22.453 36.126 1.00 81.06 103 VAL A N 1
ATOM 810 C CA . VAL A 1 103 ? -16.303 -21.369 35.152 1.00 81.06 103 VAL A CA 1
ATOM 811 C C . VAL A 1 103 ? -17.522 -21.666 34.283 1.00 81.06 103 VAL A C 1
ATOM 813 O O . VAL A 1 103 ? -17.575 -22.673 33.585 1.00 81.06 103 VAL A O 1
ATOM 816 N N . THR A 1 104 ? -18.520 -20.797 34.364 1.00 78.94 104 THR A N 1
ATOM 817 C CA . THR A 1 104 ? -19.717 -20.796 33.519 1.00 78.94 104 THR A CA 1
ATOM 818 C C . THR A 1 104 ? -19.692 -19.578 32.589 1.00 78.94 104 THR A C 1
ATOM 820 O O . THR A 1 104 ? -18.873 -18.681 32.767 1.00 78.94 104 THR A O 1
ATOM 823 N N . GLY A 1 105 ? -20.572 -19.521 31.591 1.00 82.12 105 GLY A N 1
ATOM 824 C CA . GLY A 1 105 ? -20.651 -18.413 30.633 1.00 82.12 105 GLY A CA 1
ATOM 825 C C . GLY A 1 105 ? -19.920 -18.665 29.311 1.00 82.12 105 GLY A C 1
ATOM 826 O O . GLY A 1 105 ? -19.431 -19.760 29.043 1.0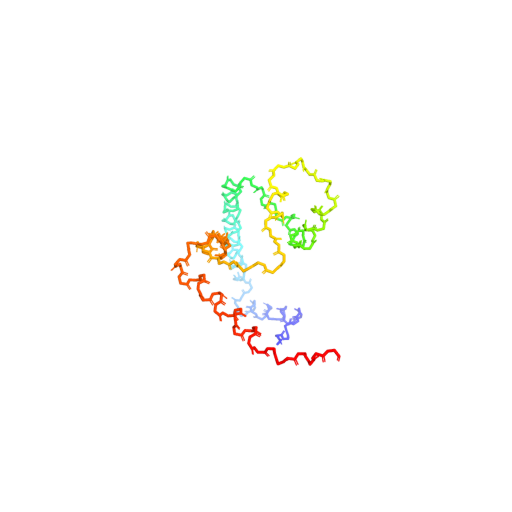0 82.12 105 GLY A O 1
ATOM 827 N N . SER A 1 106 ? -19.906 -17.642 28.454 1.00 76.62 106 SER A N 1
ATOM 828 C CA . SER A 1 106 ? -19.273 -17.707 27.129 1.00 76.62 106 SER A CA 1
ATOM 829 C C . SER A 1 106 ? -17.781 -17.381 27.208 1.00 76.62 106 SER A C 1
ATOM 831 O O . SER A 1 106 ? -17.340 -16.736 28.158 1.00 76.62 106 SER A O 1
ATOM 833 N N . ALA A 1 107 ? -17.006 -17.753 26.184 1.00 74.38 107 ALA A N 1
ATOM 834 C CA . ALA A 1 107 ? -15.577 -17.424 26.107 1.00 74.38 107 ALA A CA 1
ATOM 835 C C . ALA A 1 107 ? -15.294 -15.911 26.209 1.00 74.38 107 ALA A C 1
ATOM 837 O O . ALA A 1 107 ? -14.250 -15.517 26.716 1.00 74.38 107 ALA A O 1
ATOM 838 N N . ALA A 1 108 ? -16.240 -15.070 25.775 1.00 72.12 108 ALA A N 1
ATOM 839 C CA . ALA A 1 108 ? -16.143 -13.616 25.881 1.00 72.12 108 ALA A CA 1
ATOM 840 C C . ALA A 1 108 ? -16.512 -13.079 27.279 1.00 72.12 108 ALA A C 1
ATOM 842 O O . ALA A 1 108 ? -16.072 -11.997 27.646 1.00 72.12 108 ALA A O 1
ATOM 843 N N . HIS A 1 109 ? -17.308 -13.820 28.061 1.00 72.19 109 HIS A N 1
ATOM 844 C CA . HIS A 1 109 ? -17.781 -13.407 29.388 1.00 72.19 109 HIS A CA 1
ATOM 845 C C . HIS A 1 109 ? -17.818 -14.596 30.364 1.00 72.19 109 HIS A C 1
ATOM 847 O O . HIS A 1 109 ? -18.901 -15.109 30.680 1.00 72.19 109 HIS A O 1
ATOM 853 N N . PRO A 1 110 ? -16.651 -15.060 30.846 1.00 81.56 110 PRO A N 1
ATOM 854 C CA . PRO A 1 110 ? -16.588 -16.130 31.829 1.00 81.56 110 PRO A CA 1
ATOM 855 C C . PRO A 1 110 ? -17.028 -15.625 33.209 1.00 81.56 110 PRO A C 1
ATOM 857 O O . PRO A 1 110 ? -16.573 -14.591 33.697 1.00 81.56 110 PRO A O 1
ATOM 860 N N . ARG A 1 111 ? -17.885 -16.388 33.884 1.00 80.38 111 ARG A N 1
ATOM 861 C CA . ARG A 1 111 ? -18.365 -16.137 35.245 1.00 80.38 111 ARG A CA 1
ATOM 862 C C . ARG A 1 111 ? -17.922 -17.280 36.152 1.00 80.38 111 ARG A C 1
ATOM 864 O O . ARG A 1 111 ? -18.162 -18.444 35.853 1.00 80.38 111 ARG A O 1
ATOM 871 N N . ARG A 1 112 ? -17.270 -16.959 37.269 1.00 79.38 112 ARG A N 1
ATOM 872 C CA . ARG A 1 112 ? -16.814 -17.953 38.252 1.00 79.38 112 ARG A CA 1
ATOM 873 C C . ARG A 1 112 ? -17.870 -18.116 39.337 1.00 79.38 112 ARG A C 1
ATOM 875 O 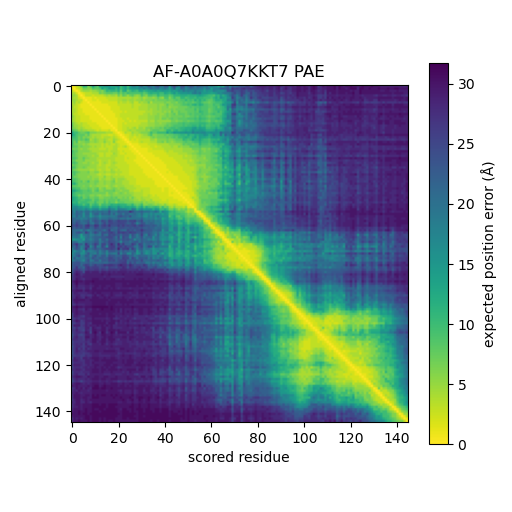O . ARG A 1 112 ? -18.290 -17.125 39.929 1.00 79.38 112 ARG A O 1
ATOM 882 N N . VAL A 1 113 ? -18.293 -19.349 39.586 1.00 83.25 113 VAL A N 1
ATOM 883 C CA . VAL A 1 113 ? -19.239 -19.694 40.654 1.00 83.25 113 VAL A CA 1
ATOM 884 C C . VAL A 1 113 ? -18.566 -20.712 41.571 1.00 83.25 113 VAL A C 1
ATOM 886 O O . VAL A 1 113 ? -17.967 -21.674 41.090 1.00 83.25 113 VAL A O 1
ATOM 889 N N . LEU A 1 114 ? -18.615 -20.479 42.884 1.00 81.38 114 LEU A N 1
ATOM 890 C CA . LEU A 1 114 ? -18.051 -21.396 43.879 1.00 81.38 114 LEU A CA 1
ATOM 891 C C . LEU A 1 114 ? -18.836 -22.706 43.881 1.00 81.38 114 LEU A C 1
ATOM 893 O O . LEU A 1 114 ? -20.066 -22.666 43.901 1.00 81.38 114 LEU A O 1
ATOM 897 N N . ILE A 1 115 ? -18.153 -23.851 43.918 1.00 80.00 115 ILE A N 1
ATOM 898 C CA . ILE A 1 115 ? -18.832 -25.156 43.967 1.00 80.00 115 ILE A CA 1
ATOM 899 C C . ILE A 1 115 ? -19.689 -25.278 45.237 1.00 80.00 115 ILE A C 1
ATOM 901 O O . ILE A 1 115 ? -20.816 -25.770 45.187 1.00 80.00 115 ILE A O 1
ATOM 905 N N . ASP A 1 116 ? -19.234 -24.690 46.342 1.00 78.44 116 ASP A N 1
ATOM 906 C CA . ASP A 1 116 ? -19.993 -24.630 47.594 1.00 78.44 116 ASP A CA 1
ATOM 907 C C . ASP A 1 116 ? -21.260 -23.769 47.513 1.00 78.44 116 ASP A C 1
ATOM 909 O O . ASP A 1 116 ? -22.110 -23.850 48.391 1.00 78.44 116 ASP A O 1
ATOM 913 N N . S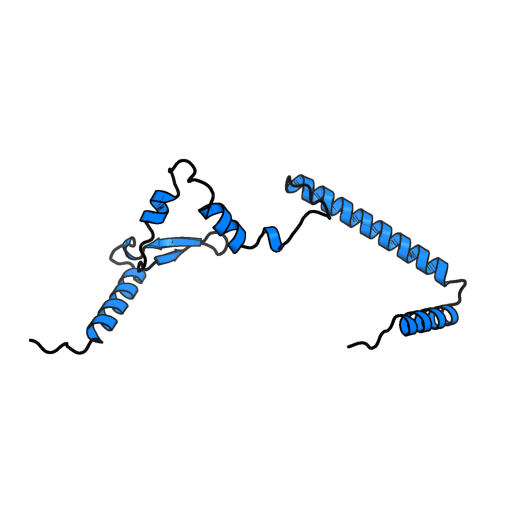ER A 1 117 ? -21.422 -22.949 46.476 1.00 80.62 117 SER A N 1
ATOM 914 C CA . SER A 1 117 ? -22.633 -22.140 46.275 1.00 80.62 117 SER A CA 1
ATOM 915 C C . SER A 1 117 ? -23.675 -22.793 45.361 1.00 80.62 117 SER A C 1
ATOM 917 O O . SER A 1 117 ? -24.757 -22.235 45.186 1.00 80.62 117 SER A O 1
ATOM 919 N N . LEU A 1 118 ? -23.373 -23.962 44.782 1.00 81.81 118 LEU A N 1
ATOM 920 C CA . LEU A 1 118 ? -24.323 -24.716 43.961 1.00 81.81 118 LEU A CA 1
ATOM 921 C C . LEU A 1 118 ? -25.365 -25.435 44.840 1.00 81.81 118 LEU A C 1
ATOM 923 O O . LEU A 1 118 ? -25.073 -25.761 45.997 1.00 81.81 118 LEU A O 1
ATOM 927 N N . PRO A 1 119 ? -26.569 -25.711 44.297 1.00 82.69 119 PRO A N 1
ATOM 928 C CA . PRO A 1 119 ? -27.569 -26.537 44.964 1.00 82.69 119 PRO A CA 1
ATOM 929 C C . PRO A 1 119 ? -26.983 -27.875 45.454 1.00 82.69 119 PRO A C 1
ATOM 931 O O . PRO A 1 119 ? -26.115 -28.432 44.776 1.00 82.69 119 PRO A O 1
ATOM 934 N N . PRO A 1 120 ? -27.449 -28.415 46.598 1.00 77.75 120 PRO A N 1
ATOM 935 C CA . PRO A 1 120 ? -26.903 -29.644 47.177 1.00 77.75 120 PRO A CA 1
ATOM 936 C C . PRO A 1 120 ? -26.906 -30.847 46.228 1.00 77.75 120 PRO A C 1
ATOM 938 O O . PRO A 1 120 ? -25.956 -31.622 46.250 1.00 77.75 120 PRO A O 1
ATOM 941 N N . ASP A 1 121 ? -27.920 -30.945 45.367 1.00 80.62 121 ASP A N 1
ATOM 942 C CA . ASP A 1 121 ? -28.106 -32.053 44.423 1.00 80.62 121 ASP A CA 1
ATOM 943 C C . ASP A 1 121 ? -27.427 -31.830 43.057 1.00 80.62 121 ASP A C 1
ATOM 945 O O . ASP A 1 121 ? -27.607 -32.626 42.134 1.00 80.62 121 ASP A O 1
ATOM 949 N N . ASP A 1 122 ? -26.660 -30.747 42.877 1.00 82.50 122 ASP A N 1
ATOM 950 C CA . ASP A 1 122 ? -25.987 -30.493 41.601 1.00 82.50 122 ASP A CA 1
ATOM 951 C C . ASP A 1 122 ? -24.863 -31.529 41.376 1.00 82.50 122 ASP A C 1
ATOM 953 O O . ASP A 1 122 ? -23.955 -31.649 42.213 1.00 82.50 122 ASP A O 1
ATOM 957 N N . PRO A 1 123 ? -24.848 -32.253 40.237 1.00 79.75 123 PRO A N 1
ATOM 958 C CA . PRO A 1 123 ? -23.837 -33.275 39.954 1.00 79.75 123 PRO A CA 1
ATOM 959 C C . PRO A 1 123 ? -22.402 -32.739 40.019 1.00 79.75 123 PRO A C 1
ATOM 961 O O . PRO A 1 123 ? -21.473 -33.486 40.325 1.00 79.75 123 PRO A O 1
ATOM 964 N N . ARG A 1 124 ? -22.196 -31.440 39.765 1.00 78.00 124 ARG A N 1
ATOM 965 C CA . ARG A 1 124 ? -20.874 -30.796 39.826 1.00 78.00 124 ARG A CA 1
ATOM 966 C C . ARG A 1 124 ? -20.348 -30.681 41.254 1.00 78.00 124 ARG A C 1
ATOM 968 O O . ARG A 1 124 ? -19.137 -30.728 41.456 1.00 78.00 124 ARG A O 1
ATOM 975 N N . ARG A 1 125 ? -21.246 -30.541 42.230 1.00 79.06 125 ARG A N 1
ATOM 976 C CA . ARG A 1 125 ? -20.918 -30.474 43.657 1.00 79.06 125 ARG A CA 1
ATOM 977 C C . ARG A 1 125 ? -20.593 -31.858 44.206 1.00 79.06 125 ARG A C 1
ATOM 979 O O . ARG A 1 125 ? -19.558 -32.026 44.840 1.00 79.06 125 ARG A O 1
ATOM 986 N N . VAL A 1 126 ? -21.414 -32.850 43.857 1.00 79.06 126 VAL A N 1
ATOM 987 C CA . VAL A 1 126 ? -21.215 -34.259 44.240 1.00 79.06 126 VAL A CA 1
ATOM 988 C C . VAL A 1 126 ? -19.907 -34.816 43.671 1.00 79.06 126 VAL A C 1
ATOM 990 O O . VAL A 1 126 ? -19.177 -35.529 44.355 1.00 79.06 126 VAL A O 1
ATOM 993 N N . ALA A 1 127 ? -19.568 -34.467 42.427 1.00 78.12 127 ALA A N 1
ATOM 994 C CA . ALA A 1 127 ? -18.306 -34.878 41.814 1.00 78.12 127 ALA A CA 1
ATOM 995 C C . ALA A 1 127 ? -17.078 -34.251 42.498 1.00 78.12 127 ALA A C 1
ATOM 997 O O . ALA A 1 127 ? -16.039 -34.903 42.594 1.00 78.12 127 ALA A O 1
ATOM 998 N N . ALA A 1 128 ? -17.194 -33.007 42.976 1.00 75.12 128 ALA A N 1
ATOM 999 C CA . ALA A 1 128 ? -16.121 -32.339 43.703 1.00 75.12 128 ALA A CA 1
ATOM 1000 C C . ALA A 1 128 ? -15.888 -32.979 45.083 1.00 75.12 128 ALA A C 1
ATOM 1002 O O . ALA A 1 128 ? -14.747 -33.310 45.399 1.00 75.12 128 ALA A O 1
ATOM 1003 N N . SER A 1 129 ? -16.953 -33.254 45.845 1.00 70.50 129 SER A N 1
ATOM 1004 C CA . SER A 1 129 ? -16.844 -33.901 47.162 1.00 70.50 129 SER A CA 1
ATOM 1005 C C . SER A 1 129 ? -16.381 -35.362 47.073 1.00 70.50 129 SER A C 1
ATOM 1007 O O . SER A 1 129 ? -15.592 -35.817 47.896 1.00 70.50 129 SER A O 1
ATOM 1009 N N . ALA A 1 130 ? -16.788 -36.099 4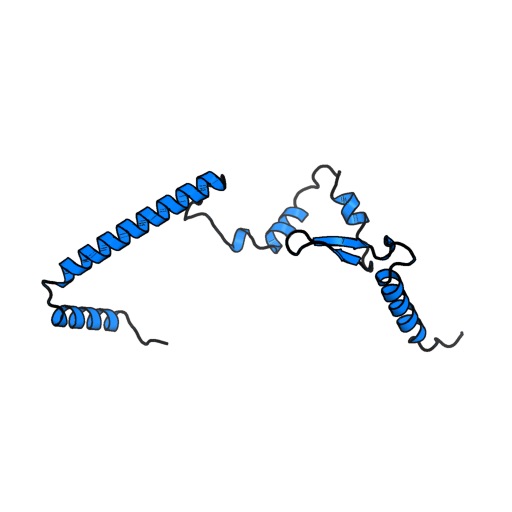6.032 1.00 70.88 130 ALA A N 1
ATOM 1010 C CA . ALA A 1 130 ? -16.343 -37.479 45.809 1.00 70.88 130 ALA A CA 1
ATOM 1011 C C . ALA A 1 130 ? -14.832 -37.596 45.517 1.00 70.88 130 ALA A C 1
ATOM 1013 O O . ALA A 1 130 ? -14.232 -38.653 45.734 1.00 70.88 130 ALA A O 1
ATOM 1014 N N . GLY A 1 131 ? -14.210 -36.529 45.001 1.00 66.31 131 GLY A N 1
ATOM 1015 C CA . GLY A 1 131 ? -12.760 -36.451 44.819 1.00 66.31 131 GLY A CA 1
ATOM 1016 C C . GLY A 1 131 ? -12.010 -36.232 46.135 1.00 66.31 131 GLY A C 1
ATOM 1017 O O . GLY A 1 131 ? -10.948 -36.823 46.333 1.00 66.31 131 GLY A O 1
ATOM 1018 N N . GLU A 1 132 ? -12.578 -35.431 47.040 1.00 66.00 132 GLU A N 1
ATOM 1019 C CA . GLU A 1 132 ? -12.001 -35.145 48.359 1.00 66.00 132 GLU A CA 1
ATOM 1020 C C . GLU A 1 132 ? -12.010 -36.377 49.273 1.00 66.00 132 GLU A C 1
ATOM 1022 O O . GLU A 1 132 ? -10.986 -36.677 49.886 1.00 66.00 132 GLU A O 1
ATOM 1027 N N . ASP A 1 133 ? -13.100 -37.151 49.301 1.00 62.03 133 ASP A N 1
ATOM 1028 C CA . ASP A 1 133 ? -13.177 -38.379 50.111 1.00 62.03 133 ASP A CA 1
ATOM 1029 C C . ASP A 1 133 ? -12.184 -39.451 49.640 1.00 62.03 133 ASP A C 1
ATOM 1031 O O . ASP A 1 133 ? -11.519 -40.098 50.447 1.00 62.03 133 ASP A O 1
ATOM 1035 N N . ARG A 1 134 ? -11.974 -39.575 48.323 1.00 60.22 134 ARG A N 1
ATOM 1036 C CA . ARG A 1 134 ? -11.006 -40.530 47.762 1.00 60.22 134 ARG A CA 1
ATOM 1037 C C . ARG A 1 134 ? -9.551 -40.152 48.071 1.00 60.22 134 ARG A C 1
ATOM 1039 O O . ARG A 1 134 ? -8.708 -41.033 48.215 1.00 60.22 134 ARG A O 1
ATOM 1046 N N . LEU A 1 135 ? -9.248 -38.856 48.172 1.00 59.62 135 LEU A N 1
ATOM 1047 C CA . LEU A 1 135 ? -7.945 -38.358 48.633 1.00 59.62 135 LEU A CA 1
ATOM 1048 C C . LEU A 1 135 ? -7.751 -38.573 50.142 1.00 59.62 135 LEU A C 1
ATOM 1050 O O . LEU A 1 135 ? -6.621 -38.762 50.590 1.00 59.62 135 LEU A O 1
ATOM 1054 N N . ARG A 1 136 ? -8.842 -38.575 50.915 1.00 59.09 136 ARG A N 1
ATOM 1055 C CA . ARG A 1 136 ? -8.845 -38.808 52.364 1.00 59.09 136 ARG A CA 1
ATOM 1056 C C . ARG A 1 136 ? -8.629 -40.282 52.718 1.00 59.09 136 ARG A C 1
ATOM 1058 O O . ARG A 1 136 ? -7.843 -40.567 53.616 1.00 59.09 136 ARG A O 1
ATOM 1065 N N . ASP A 1 137 ? -9.227 -41.198 51.958 1.00 60.22 137 ASP A N 1
ATOM 1066 C CA . ASP A 1 137 ? -9.041 -42.652 52.106 1.00 60.22 137 ASP A CA 1
ATOM 1067 C C . ASP A 1 137 ? -7.664 -43.147 51.623 1.00 60.22 137 ASP A C 1
ATOM 1069 O O . ASP A 1 137 ? -7.222 -44.239 51.981 1.00 60.22 137 ASP A O 1
ATOM 1073 N N . ALA A 1 138 ? -6.953 -42.344 50.827 1.00 60.19 138 ALA A N 1
ATOM 1074 C CA . ALA A 1 138 ? -5.612 -42.654 50.332 1.00 60.19 138 ALA A CA 1
ATOM 1075 C C . ALA A 1 138 ? -4.473 -42.255 51.297 1.00 60.19 138 ALA A C 1
ATOM 1077 O O . ALA A 1 138 ? -3.305 -42.428 50.947 1.00 60.19 138 ALA A O 1
ATOM 1078 N N . GLN A 1 139 ? -4.776 -41.732 52.494 1.00 59.41 139 GLN A N 1
ATOM 1079 C CA . GLN A 1 139 ? -3.800 -41.503 53.570 1.00 59.41 139 GLN A CA 1
ATOM 1080 C C . GLN A 1 139 ? -3.716 -42.742 54.488 1.00 59.41 139 GLN A C 1
ATOM 1082 O O . GLN A 1 139 ? -4.554 -42.895 55.380 1.00 59.41 139 GLN A O 1
ATOM 1087 N N . PRO A 1 140 ? -2.731 -43.650 54.309 1.00 53.84 140 PRO A N 1
ATOM 1088 C CA . PRO A 1 140 ? -2.498 -44.741 55.249 1.00 53.84 140 PRO A CA 1
ATOM 1089 C C . PRO A 1 140 ? -2.042 -44.184 56.603 1.00 53.84 140 PRO A C 1
ATOM 1091 O O . PRO A 1 140 ? -1.222 -43.272 56.677 1.00 53.84 140 PRO A O 1
ATOM 1094 N N . GLY A 1 141 ? -2.620 -44.742 57.667 1.00 52.81 141 GLY A N 1
ATOM 1095 C CA . GLY A 1 141 ? -2.635 -44.181 59.012 1.00 52.81 141 GLY A CA 1
ATOM 1096 C C . GLY A 1 141 ? -1.280 -43.794 59.603 1.00 52.81 141 GLY A C 1
ATOM 1097 O O . GLY A 1 141 ? -0.317 -44.559 59.584 1.00 52.81 141 GLY A O 1
ATOM 1098 N N . THR A 1 142 ? -1.262 -42.628 60.243 1.00 59.75 142 THR A N 1
ATOM 1099 C CA . THR A 1 142 ? -0.303 -42.305 61.299 1.00 59.75 142 THR A CA 1
ATOM 1100 C C . THR A 1 142 ? -0.537 -43.274 62.469 1.00 59.75 142 THR A C 1
ATOM 1102 O O . THR A 1 142 ? -1.653 -43.299 62.998 1.00 59.75 142 THR A O 1
ATOM 1105 N N . PRO A 1 143 ? 0.448 -44.095 62.878 1.00 58.72 143 PRO A N 1
ATOM 1106 C CA . PRO A 1 143 ? 0.291 -44.963 64.040 1.00 58.72 143 PRO A CA 1
ATOM 1107 C C . PRO A 1 143 ? 0.155 -44.122 65.325 1.00 58.72 143 PRO A C 1
ATOM 1109 O O . PRO A 1 143 ? 0.793 -43.071 65.434 1.00 58.72 143 PRO A O 1
ATOM 1112 N N . PRO A 1 144 ? -0.690 -44.542 66.284 1.00 62.59 144 PRO A N 1
ATOM 1113 C CA . PRO A 1 144 ? -0.908 -43.800 67.519 1.00 62.59 144 PRO A CA 1
ATOM 1114 C C . PRO A 1 144 ? 0.301 -43.875 68.467 1.00 62.59 144 PRO A C 1
ATOM 1116 O O . PRO A 1 144 ? 0.821 -44.964 68.694 1.00 62.59 144 PRO A O 1
ATOM 1119 N N . ALA A 1 145 ? 0.640 -42.690 68.996 1.00 59.28 145 ALA A N 1
ATOM 1120 C CA . ALA A 1 145 ? 1.389 -42.322 70.212 1.00 59.28 145 ALA A CA 1
ATOM 1121 C C . ALA A 1 145 ? 2.624 -43.147 70.620 1.00 59.28 145 ALA A C 1
ATOM 1123 O O . ALA A 1 145 ? 2.463 -44.271 71.141 1.00 59.28 145 ALA A O 1
#

Solvent-accessible surface area (backbone atoms only — not comparable to full-atom values): 9122 Å² total; per-residue (Å²): 130,85,91,74,45,71,69,56,53,51,52,50,51,51,51,50,34,62,75,70,30,72,83,48,50,58,59,55,50,51,52,50,50,50,50,54,51,52,52,50,51,51,50,54,52,53,47,53,51,50,24,68,78,66,76,46,82,78,59,93,85,73,77,57,73,70,81,68,37,68,69,56,57,51,50,49,63,71,69,49,77,81,67,88,84,81,62,64,64,67,53,56,72,67,62,56,92,90,70,62,62,47,80,42,75,49,97,91,53,71,40,80,42,51,43,88,74,51,62,87,84,36,69,73,38,51,55,54,52,58,51,52,52,57,59,57,72,68,58,81,77,82,80,85,131

pLDDT: mean 77.28, std 13.62, range [52.81, 97.69]

Nearest PDB structures (foldseek):
  2mru-assembly1_B  TM=4.430E-01  e=9.985E+00  Escherichia coli K-12

Sequence (145 aa):
MFGLTFEKLLLVAIVAGVLIGPQRLPVHAHELARLVRSFRSLLETARARAEHDSGVSLQRSDWDLTQYDPRHIVREALQDPPAPRDVVGEQALRVRPGQTHVVTGSAAHPRRVLIDSLPPDDPRRVAASAGEDRLRDAQPGTPPA